Protein AF-A0A956RP44-F1 (afdb_monomer)

Solvent-accessible surface area (backbone atoms only — not comparable to full-atom values): 10214 Å² total; per-residue (Å²): 73,80,71,75,70,42,81,84,54,71,64,58,56,54,51,52,49,52,46,51,54,42,22,73,74,69,78,44,63,91,57,74,56,86,87,50,54,73,72,50,47,52,53,52,47,75,70,37,92,89,60,82,79,64,87,68,52,92,63,42,47,78,50,45,58,93,40,82,85,50,61,22,46,49,54,46,0,50,56,45,37,57,52,50,50,56,59,51,58,65,52,70,75,50,95,59,99,77,86,85,88,84,86,83,86,74,64,35,65,61,30,17,32,32,76,50,68,76,41,55,79,85,56,49,75,48,49,45,70,85,81,71,68,72,67,42,70,46,78,80,52,93,88,40,56,46,85,72,46,65,64,85,44,68,46,75,76,79,70,81,84,126

Structure (mmCIF, N/CA/C/O backbone):
data_AF-A0A956RP44-F1
#
_entry.id   AF-A0A956RP44-F1
#
loop_
_atom_site.group_PDB
_atom_site.id
_atom_site.type_symbol
_atom_site.label_atom_id
_atom_site.label_alt_id
_atom_site.label_comp_id
_atom_site.label_asym_id
_atom_site.label_entity_id
_atom_site.label_seq_id
_atom_site.pdbx_PDB_ins_code
_atom_site.Cartn_x
_atom_site.Cartn_y
_atom_site.Cartn_z
_atom_site.occupancy
_atom_site.B_iso_or_equiv
_atom_site.auth_seq_id
_atom_site.auth_comp_id
_atom_site.auth_asym_id
_atom_site.auth_atom_id
_atom_site.pdbx_PDB_model_num
ATOM 1 N N . GLU A 1 1 ? 17.339 -9.514 -15.792 1.00 50.12 1 GLU A N 1
ATOM 2 C CA . GLU A 1 1 ? 17.033 -10.596 -14.844 1.00 50.12 1 GLU A CA 1
ATOM 3 C C . GLU A 1 1 ? 15.986 -10.201 -13.812 1.00 50.12 1 GLU A C 1
ATOM 5 O O . GLU A 1 1 ? 14.858 -10.617 -14.004 1.00 50.12 1 GLU A O 1
ATOM 10 N N . GLN A 1 2 ? 16.245 -9.327 -12.831 1.00 58.19 2 GLN A N 1
ATOM 11 C CA . GLN A 1 2 ? 15.277 -9.083 -11.741 1.00 58.19 2 GLN A CA 1
ATOM 12 C C . GLN A 1 2 ? 13.879 -8.609 -12.184 1.00 58.19 2 GLN A C 1
ATOM 14 O O . GLN A 1 2 ? 12.880 -9.135 -11.712 1.00 58.19 2 GLN A O 1
ATOM 19 N N . VAL A 1 3 ? 13.787 -7.665 -13.126 1.00 53.75 3 VAL A N 1
ATOM 20 C CA . VAL A 1 3 ? 12.482 -7.188 -13.642 1.00 53.75 3 VAL A CA 1
ATOM 21 C C . VAL A 1 3 ? 11.836 -8.147 -14.631 1.00 53.75 3 VAL A C 1
ATOM 23 O O . VAL A 1 3 ? 10.621 -8.161 -14.781 1.00 53.75 3 VAL A O 1
ATOM 26 N N . ARG A 1 4 ? 12.645 -8.976 -15.290 1.00 57.38 4 ARG A N 1
ATOM 27 C CA . ARG A 1 4 ? 12.169 -9.996 -16.227 1.00 57.38 4 ARG A CA 1
ATOM 28 C C . ARG A 1 4 ? 11.817 -11.318 -15.535 1.00 57.38 4 ARG A C 1
ATOM 30 O O . ARG A 1 4 ? 11.274 -12.200 -16.181 1.00 57.38 4 ARG A O 1
ATOM 37 N N . GLY A 1 5 ? 12.106 -11.446 -14.237 1.00 59.31 5 GLY A N 1
ATOM 38 C CA . GLY A 1 5 ? 11.964 -12.697 -13.493 1.0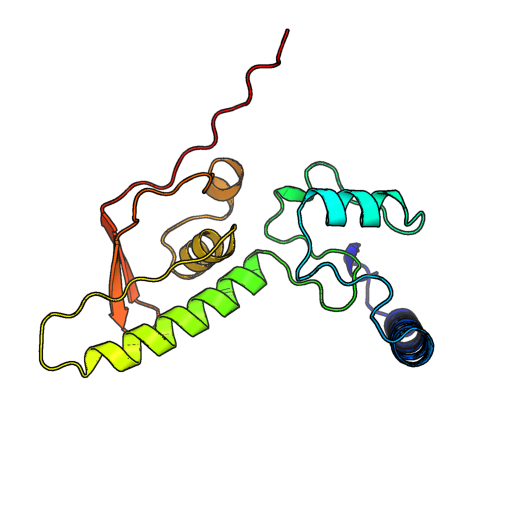0 59.31 5 GLY A CA 1
ATOM 39 C C . GLY A 1 5 ? 12.996 -13.766 -13.871 1.00 59.31 5 GLY A C 1
ATOM 40 O O . GLY A 1 5 ? 12.816 -14.925 -13.507 1.00 59.31 5 GLY A O 1
ATOM 41 N N . ASP A 1 6 ? 14.064 -13.404 -14.591 1.00 68.62 6 ASP A N 1
ATOM 42 C CA . ASP A 1 6 ? 15.132 -14.350 -14.933 1.00 68.62 6 ASP A CA 1
ATOM 43 C C . ASP A 1 6 ? 15.970 -14.684 -13.676 1.00 68.62 6 ASP A C 1
ATOM 45 O O . ASP A 1 6 ? 16.028 -13.862 -12.750 1.00 68.62 6 ASP A O 1
ATOM 49 N N . PRO A 1 7 ? 16.670 -15.837 -13.639 1.00 71.00 7 PRO A N 1
ATOM 50 C CA . PRO A 1 7 ? 17.577 -16.181 -12.546 1.00 71.00 7 PRO A CA 1
ATOM 51 C C . PRO A 1 7 ? 18.587 -15.063 -12.262 1.00 71.00 7 PRO A C 1
ATOM 53 O O . PRO A 1 7 ? 19.199 -14.521 -13.182 1.00 71.00 7 PRO A O 1
ATOM 5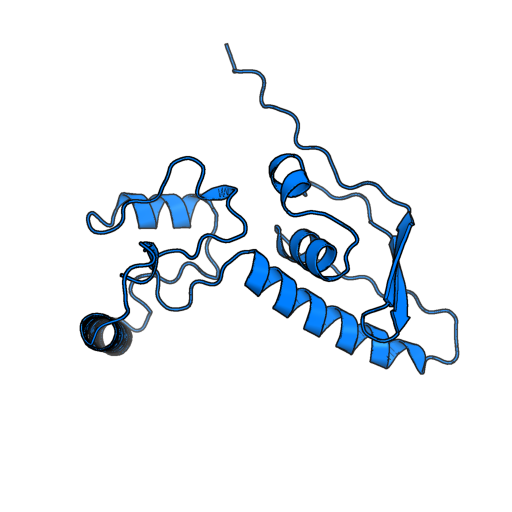6 N N . VAL A 1 8 ? 18.755 -14.723 -10.982 1.00 70.88 8 VAL A N 1
ATOM 57 C CA . VAL A 1 8 ? 19.698 -13.684 -10.544 1.00 70.88 8 VAL A CA 1
ATOM 58 C C . VAL A 1 8 ? 21.132 -14.158 -10.781 1.00 70.88 8 VAL A C 1
ATOM 60 O O . VAL A 1 8 ? 21.475 -15.299 -10.470 1.00 70.88 8 VAL A O 1
ATOM 63 N N . SER A 1 9 ? 21.969 -13.274 -11.313 1.00 77.94 9 SER A N 1
ATOM 64 C CA . SER A 1 9 ? 23.379 -13.504 -11.606 1.00 77.94 9 SER A CA 1
ATOM 65 C C . SER A 1 9 ? 24.264 -12.426 -10.972 1.00 77.94 9 SER A C 1
ATOM 67 O O . SER A 1 9 ? 23.788 -11.420 -10.441 1.00 77.94 9 SER A O 1
ATOM 69 N N . THR A 1 10 ? 25.582 -12.603 -11.080 1.00 77.19 10 THR A N 1
ATOM 70 C CA . THR A 1 10 ? 26.580 -11.618 -10.625 1.00 77.19 10 THR A CA 1
ATOM 71 C C . THR A 1 10 ? 26.477 -10.275 -11.359 1.00 77.19 10 THR A C 1
ATOM 73 O O . THR A 1 10 ? 27.012 -9.270 -10.890 1.00 77.19 10 THR A O 1
ATOM 76 N N . ALA A 1 11 ? 25.759 -10.210 -12.487 1.00 68.81 11 ALA A N 1
ATOM 77 C CA . ALA A 1 11 ? 25.486 -8.959 -13.185 1.00 68.81 11 ALA A CA 1
ATOM 78 C C . ALA A 1 11 ? 24.656 -7.983 -12.330 1.00 68.81 11 ALA A C 1
ATOM 80 O O . ALA A 1 11 ? 24.842 -6.769 -12.445 1.00 68.81 11 ALA A O 1
ATOM 81 N N . THR A 1 12 ? 23.791 -8.489 -11.440 1.00 64.25 12 THR A N 1
ATOM 82 C CA . THR A 1 12 ? 23.046 -7.660 -10.476 1.00 64.25 12 THR A CA 1
ATOM 83 C C . THR A 1 12 ? 23.981 -6.966 -9.478 1.00 64.25 12 THR A C 1
ATOM 85 O O . THR A 1 12 ? 23.785 -5.785 -9.170 1.00 64.25 12 THR A O 1
ATOM 88 N N . ASP A 1 13 ? 25.030 -7.650 -9.016 1.00 70.12 13 ASP A N 1
ATOM 89 C CA . ASP A 1 13 ? 26.005 -7.077 -8.082 1.00 70.12 13 ASP A CA 1
ATOM 90 C C . ASP A 1 13 ? 26.852 -5.994 -8.762 1.00 70.12 13 ASP A C 1
ATOM 92 O O . ASP A 1 13 ? 27.034 -4.904 -8.217 1.00 70.12 13 ASP A O 1
ATOM 96 N N . VAL A 1 14 ? 27.302 -6.248 -9.997 1.00 74.56 14 VAL A N 1
ATOM 97 C CA . VAL A 1 14 ? 28.051 -5.271 -10.810 1.00 74.56 14 VAL A CA 1
ATOM 98 C C . VAL A 1 14 ? 27.203 -4.031 -11.103 1.00 74.56 14 VAL A C 1
ATOM 100 O O . VAL A 1 14 ? 27.694 -2.905 -11.009 1.00 74.56 14 VAL A O 1
ATOM 103 N N . TYR A 1 15 ? 25.918 -4.217 -11.411 1.00 70.69 15 TYR A N 1
ATOM 104 C CA . TYR A 1 15 ? 24.980 -3.110 -11.589 1.00 70.69 15 TYR A CA 1
ATOM 105 C C . TYR A 1 15 ? 24.831 -2.283 -10.306 1.00 70.69 15 TYR A C 1
ATOM 107 O O . TYR A 1 15 ? 24.942 -1.057 -10.344 1.00 70.69 15 TYR A O 1
ATOM 115 N N . SER A 1 16 ? 24.644 -2.947 -9.163 1.00 67.75 16 SER A N 1
ATOM 116 C CA . SER A 1 16 ? 24.509 -2.283 -7.861 1.00 67.75 16 SER A CA 1
ATOM 117 C C . SER A 1 16 ? 25.773 -1.502 -7.484 1.00 67.75 16 SER A C 1
ATOM 119 O O . SER A 1 16 ? 25.677 -0.368 -7.013 1.00 67.75 16 SER A O 1
ATOM 121 N N . LEU A 1 17 ? 26.961 -2.046 -7.775 1.00 79.06 17 LEU A N 1
ATOM 122 C CA . LEU A 1 17 ? 28.238 -1.348 -7.604 1.00 79.06 17 LEU A CA 1
ATOM 123 C C . LEU A 1 17 ? 28.334 -0.094 -8.485 1.00 79.06 17 LEU A C 1
ATOM 125 O O . LEU A 1 17 ? 28.760 0.957 -8.010 1.00 79.06 17 LEU A O 1
ATOM 129 N N . GLY A 1 18 ? 27.899 -0.178 -9.744 1.00 78.12 18 GLY A N 1
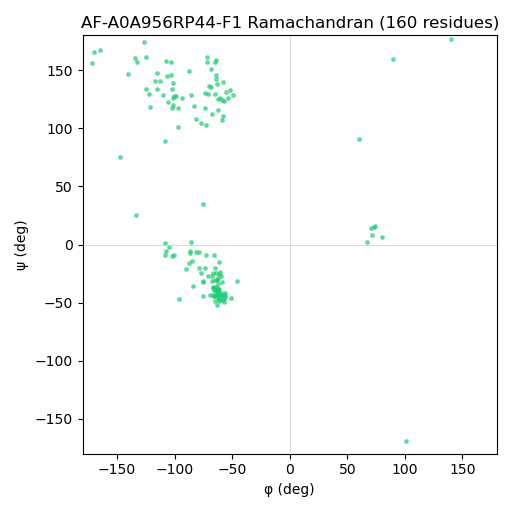ATOM 130 C CA . GLY A 1 18 ? 27.854 0.971 -10.651 1.00 78.12 18 GLY A CA 1
ATOM 131 C C . GLY A 1 18 ? 26.927 2.087 -10.157 1.00 78.12 18 GLY A C 1
ATOM 132 O O . GLY A 1 18 ? 27.273 3.264 -10.254 1.00 78.12 18 GLY A O 1
ATOM 133 N N . VAL A 1 19 ? 25.781 1.730 -9.569 1.00 70.06 19 VAL A N 1
ATOM 134 C CA . VAL A 1 19 ? 24.851 2.698 -8.966 1.00 70.06 19 VAL A CA 1
ATOM 135 C C . VAL A 1 19 ? 25.46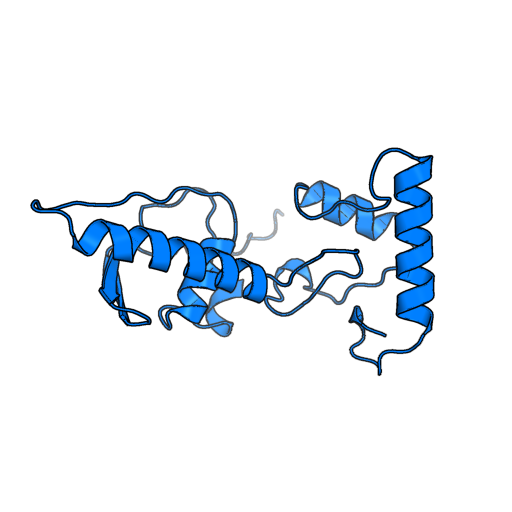3 3.375 -7.736 1.00 70.06 19 VAL A C 1
ATOM 137 O O . VAL A 1 19 ? 25.369 4.596 -7.622 1.00 70.06 19 VAL A O 1
ATOM 140 N N . MET A 1 20 ? 26.134 2.620 -6.859 1.00 73.44 20 MET A N 1
ATOM 141 C CA . MET A 1 20 ? 26.837 3.190 -5.700 1.00 73.44 20 MET A CA 1
ATOM 142 C C . MET A 1 20 ? 27.968 4.133 -6.125 1.00 73.44 20 MET A C 1
ATOM 144 O O . MET A 1 20 ? 28.107 5.219 -5.568 1.00 73.44 20 MET A O 1
ATOM 148 N N . LEU A 1 21 ? 28.754 3.753 -7.137 1.00 79.38 21 LEU A N 1
ATOM 149 C CA . LEU A 1 21 ? 29.818 4.605 -7.668 1.00 79.38 21 LEU A CA 1
ATOM 150 C C . LEU A 1 21 ? 29.256 5.909 -8.249 1.00 79.38 21 LEU A C 1
ATOM 152 O O . LEU A 1 21 ? 29.810 6.976 -7.997 1.00 79.38 21 LEU A O 1
ATOM 156 N N . TYR A 1 22 ? 28.142 5.843 -8.984 1.00 75.25 22 TYR A N 1
ATOM 157 C CA . TYR A 1 22 ? 27.456 7.039 -9.469 1.00 75.25 22 TYR A CA 1
ATOM 158 C C . TYR A 1 22 ? 27.008 7.935 -8.310 1.00 75.25 22 TYR A C 1
ATOM 160 O O . TYR A 1 22 ? 27.261 9.134 -8.347 1.00 75.25 22 TYR A O 1
ATOM 168 N N . GLU A 1 23 ? 26.365 7.373 -7.282 1.00 79.75 23 GLU A N 1
ATOM 169 C CA . GLU A 1 23 ? 25.859 8.137 -6.133 1.00 79.75 23 GLU A CA 1
ATOM 170 C C . GLU A 1 23 ? 26.982 8.880 -5.402 1.00 79.75 23 GLU A C 1
ATOM 172 O O . GLU A 1 23 ? 26.840 10.065 -5.097 1.00 79.75 23 GLU A O 1
ATOM 177 N N . LEU A 1 24 ? 28.130 8.224 -5.217 1.00 82.50 24 LEU A N 1
ATOM 178 C CA . LEU A 1 24 ? 29.324 8.831 -4.625 1.00 82.50 24 LEU A CA 1
ATOM 179 C C . LEU A 1 24 ? 29.894 9.977 -5.471 1.00 82.50 24 LEU A C 1
ATOM 181 O O . LEU A 1 24 ? 30.391 10.954 -4.916 1.00 82.50 24 LEU A O 1
ATOM 185 N N . LEU A 1 25 ? 29.839 9.863 -6.799 1.00 79.38 25 LEU A N 1
ATOM 186 C CA . LEU A 1 25 ? 30.397 10.861 -7.716 1.00 79.38 25 LEU A CA 1
ATOM 187 C C . LEU A 1 25 ? 29.445 12.035 -7.980 1.00 79.38 25 LEU A C 1
ATOM 189 O O . LEU A 1 25 ? 29.897 13.165 -8.145 1.00 79.38 25 LEU A O 1
ATOM 193 N N . ALA A 1 26 ? 28.141 11.774 -8.044 1.00 77.94 26 ALA A N 1
ATOM 194 C CA . ALA A 1 26 ? 27.119 12.744 -8.432 1.00 77.94 26 ALA A CA 1
ATOM 195 C C . ALA A 1 26 ? 26.369 13.361 -7.238 1.00 77.94 26 ALA A C 1
ATOM 197 O O . ALA A 1 26 ? 25.599 14.300 -7.429 1.00 77.94 26 ALA A O 1
ATOM 198 N N . GLY A 1 27 ? 26.564 12.842 -6.020 1.00 75.06 27 GLY A N 1
ATOM 199 C CA . GLY A 1 27 ? 25.874 13.309 -4.811 1.00 75.06 27 GLY A CA 1
ATOM 200 C C . GLY A 1 27 ? 24.398 12.901 -4.734 1.00 75.06 27 GLY A C 1
ATOM 201 O O . GLY A 1 27 ? 23.645 13.463 -3.942 1.00 75.06 27 GLY A O 1
ATOM 202 N N . GLY A 1 28 ? 23.969 11.945 -5.558 1.00 64.31 28 GLY A N 1
ATOM 203 C CA . GLY A 1 28 ? 22.598 11.447 -5.599 1.00 64.31 28 GLY A CA 1
ATOM 204 C C . GLY A 1 28 ? 22.465 10.221 -6.496 1.00 64.31 28 GLY A C 1
ATOM 205 O O . GLY A 1 28 ? 23.281 9.995 -7.391 1.00 64.31 28 GLY A O 1
ATOM 206 N N . ARG A 1 29 ? 21.436 9.403 -6.256 1.00 67.81 29 ARG A N 1
ATOM 207 C CA . ARG A 1 29 ? 21.210 8.180 -7.036 1.00 67.81 29 ARG A CA 1
ATOM 208 C C . ARG A 1 29 ? 20.910 8.516 -8.499 1.00 67.81 29 ARG A C 1
ATOM 210 O O . ARG A 1 29 ? 20.176 9.466 -8.761 1.00 67.81 29 ARG A O 1
ATOM 217 N N . PRO A 1 30 ? 21.396 7.706 -9.456 1.00 59.06 30 PRO A N 1
ATOM 218 C CA . PRO A 1 30 ? 21.159 7.942 -10.879 1.00 59.06 30 PRO A CA 1
ATOM 219 C C . PRO A 1 30 ? 19.668 7.937 -11.240 1.00 59.06 30 PRO A C 1
ATOM 221 O O . PRO A 1 30 ? 19.280 8.567 -12.219 1.00 59.06 30 PRO A O 1
ATOM 224 N N . LEU A 1 31 ? 18.839 7.224 -10.465 1.00 62.62 31 LEU A N 1
ATOM 225 C CA . LEU A 1 31 ? 17.406 7.031 -10.695 1.00 62.62 31 LEU A CA 1
ATOM 226 C C . LEU A 1 31 ? 16.684 6.908 -9.335 1.00 62.62 31 LEU A C 1
ATOM 228 O O . LEU A 1 31 ? 16.354 5.803 -8.909 1.00 62.62 31 LEU A O 1
ATOM 232 N N . ASP A 1 32 ? 16.482 8.014 -8.610 1.00 63.06 32 ASP A N 1
ATOM 233 C CA . ASP A 1 32 ? 15.588 8.013 -7.439 1.00 63.06 32 ASP A CA 1
ATOM 234 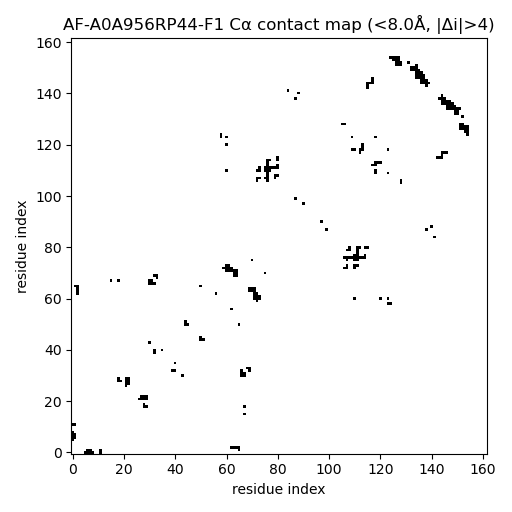C C . ASP A 1 32 ? 14.141 8.152 -7.915 1.00 63.06 32 ASP A C 1
ATOM 236 O O . ASP A 1 32 ? 13.749 9.216 -8.382 1.00 63.06 32 ASP A O 1
ATOM 240 N N . VAL A 1 33 ? 13.365 7.070 -7.830 1.00 62.81 33 VAL A N 1
ATOM 241 C CA . VAL A 1 33 ? 11.940 7.027 -8.208 1.00 62.81 33 VAL A CA 1
ATOM 242 C C . VAL A 1 33 ? 11.001 6.922 -7.007 1.00 62.81 33 VAL A C 1
ATOM 244 O O . VAL A 1 33 ? 9.790 7.045 -7.174 1.00 62.81 33 VAL A O 1
ATOM 247 N N . ALA A 1 34 ? 11.528 6.694 -5.800 1.00 58.03 34 ALA A N 1
ATOM 248 C CA . ALA A 1 34 ? 10.719 6.358 -4.626 1.00 58.03 34 ALA A CA 1
ATOM 249 C C . ALA A 1 34 ? 9.898 7.555 -4.116 1.00 58.03 34 ALA A C 1
ATOM 251 O O . ALA A 1 34 ? 8.830 7.384 -3.531 1.00 58.03 34 ALA A O 1
ATOM 252 N N . THR A 1 35 ? 10.384 8.770 -4.370 1.00 58.19 35 THR A N 1
ATOM 253 C CA . THR A 1 35 ? 9.762 10.038 -3.953 1.00 58.19 35 THR A CA 1
ATOM 254 C C . THR A 1 35 ? 9.149 10.818 -5.117 1.00 58.19 35 THR A C 1
ATOM 256 O O . THR A 1 35 ? 8.605 11.907 -4.930 1.00 58.19 35 THR A O 1
ATOM 259 N N . GLN A 1 36 ? 9.221 10.271 -6.331 1.00 66.50 36 GLN A N 1
ATOM 260 C CA . GLN A 1 36 ? 8.935 11.012 -7.548 1.00 66.50 36 GLN A CA 1
ATOM 261 C C . GLN A 1 36 ? 7.457 11.006 -7.930 1.00 66.50 36 GLN A C 1
ATOM 263 O O . GLN A 1 36 ? 6.712 10.050 -7.705 1.00 66.50 36 GLN A O 1
ATOM 268 N N . SER A 1 37 ? 7.028 12.092 -8.576 1.00 69.38 37 SER A N 1
ATOM 269 C CA . SER A 1 37 ? 5.689 12.158 -9.161 1.00 69.38 37 SER A CA 1
ATOM 270 C C . SER A 1 37 ? 5.534 11.142 -10.297 1.00 69.38 37 SER A C 1
ATOM 272 O O . SER A 1 37 ? 6.498 10.767 -10.964 1.00 69.38 37 SER A O 1
ATOM 274 N N . ARG A 1 38 ? 4.288 10.756 -10.594 1.00 72.12 38 ARG A N 1
ATOM 275 C CA . ARG A 1 38 ? 3.972 9.837 -11.701 1.00 72.12 38 ARG A CA 1
ATOM 276 C C . ARG A 1 38 ? 4.607 10.260 -13.030 1.00 72.12 38 ARG A C 1
ATOM 278 O O . ARG A 1 38 ? 5.197 9.436 -13.716 1.00 72.12 38 ARG A O 1
ATOM 285 N N . ALA A 1 39 ? 4.491 11.543 -13.368 1.00 75.00 39 ALA A N 1
ATOM 286 C CA . ALA A 1 39 ? 5.024 12.089 -14.613 1.00 75.00 39 ALA A CA 1
ATOM 287 C C . ALA A 1 39 ? 6.560 12.075 -14.651 1.00 75.00 39 ALA A C 1
ATOM 289 O O . ALA A 1 39 ? 7.153 12.036 -15.725 1.00 75.00 39 ALA A O 1
ATOM 290 N N . GLU A 1 40 ? 7.209 12.133 -13.489 1.00 77.75 40 GLU A N 1
ATOM 291 C CA . GLU A 1 40 ? 8.662 12.052 -13.396 1.00 77.75 40 GLU A CA 1
ATOM 292 C C . GLU A 1 40 ? 9.145 10.615 -13.600 1.00 77.75 40 GLU A C 1
ATOM 294 O O . GLU A 1 40 ? 10.052 10.398 -14.393 1.00 77.75 40 GLU A O 1
ATOM 299 N N . ILE A 1 41 ? 8.485 9.625 -12.983 1.00 79.06 41 ILE A N 1
ATOM 300 C CA . ILE A 1 41 ? 8.798 8.202 -13.204 1.00 79.06 41 ILE A CA 1
ATOM 301 C C . ILE A 1 41 ? 8.647 7.852 -14.691 1.00 79.06 41 ILE A C 1
ATOM 303 O O . ILE A 1 41 ? 9.525 7.212 -15.261 1.00 79.06 41 ILE A O 1
ATOM 307 N N . GLU A 1 42 ? 7.580 8.318 -15.347 1.00 80.81 42 GLU A N 1
ATOM 308 C CA . GLU A 1 42 ? 7.385 8.129 -16.792 1.00 80.81 42 GLU A CA 1
ATOM 309 C C . GLU A 1 42 ? 8.503 8.777 -17.617 1.00 80.81 42 GLU A C 1
ATOM 311 O O . GLU A 1 42 ? 9.019 8.154 -18.544 1.00 80.81 42 GLU A O 1
ATOM 316 N N . ARG A 1 43 ? 8.924 9.998 -17.265 1.00 81.75 43 ARG A N 1
ATOM 317 C CA . ARG A 1 43 ? 10.046 10.672 -17.936 1.00 81.75 43 ARG A CA 1
ATOM 318 C C . ARG A 1 43 ? 11.369 9.942 -17.731 1.00 81.75 43 ARG A C 1
ATOM 320 O O . ARG A 1 43 ? 12.151 9.859 -18.674 1.00 81.75 43 ARG A O 1
ATOM 327 N N . ILE A 1 44 ? 11.613 9.416 -16.536 1.00 81.81 44 ILE A N 1
ATOM 328 C CA . ILE A 1 44 ? 12.805 8.632 -16.211 1.00 81.81 44 ILE A CA 1
ATOM 329 C C . ILE A 1 44 ? 12.833 7.345 -17.041 1.00 81.81 44 ILE A C 1
ATOM 331 O O . ILE A 1 44 ? 13.811 7.093 -17.740 1.00 81.81 44 ILE A O 1
ATOM 335 N N . VAL A 1 45 ? 11.739 6.577 -17.025 1.00 82.50 45 VAL A N 1
ATOM 336 C CA . VAL A 1 45 ? 11.591 5.344 -17.814 1.00 82.50 45 VAL A CA 1
ATOM 337 C C . VAL A 1 45 ? 11.783 5.625 -19.305 1.00 82.50 45 VAL A C 1
ATOM 339 O O . VAL A 1 45 ? 12.536 4.917 -19.962 1.00 82.50 45 VAL A O 1
ATOM 342 N N . ALA A 1 46 ? 11.153 6.673 -19.841 1.00 82.50 46 ALA A N 1
ATOM 343 C CA . ALA A 1 46 ? 11.226 7.005 -21.265 1.00 82.50 46 ALA A CA 1
ATOM 344 C C . ALA A 1 46 ? 12.627 7.442 -21.729 1.00 82.50 46 ALA A C 1
ATOM 346 O O . ALA A 1 46 ? 12.942 7.335 -22.912 1.00 82.50 46 ALA A O 1
ATOM 347 N N . ARG A 1 47 ? 13.459 7.962 -20.820 1.00 82.75 47 ARG A N 1
ATOM 348 C CA . ARG A 1 47 ? 14.831 8.399 -21.122 1.00 82.75 47 ARG A CA 1
ATOM 349 C C . ARG A 1 47 ? 15.862 7.284 -21.001 1.00 82.75 47 ARG A C 1
ATOM 351 O O . ARG A 1 47 ? 16.971 7.467 -21.496 1.00 82.75 47 ARG A O 1
ATOM 358 N N . ASP A 1 48 ? 15.533 6.168 -20.352 1.00 79.62 48 ASP A N 1
ATOM 359 C CA . ASP A 1 48 ? 16.457 5.050 -20.185 1.00 79.62 48 ASP A CA 1
ATOM 360 C C . ASP A 1 48 ? 16.207 3.971 -21.256 1.00 79.62 48 ASP A C 1
ATOM 362 O O . ASP A 1 48 ? 15.298 3.153 -21.105 1.00 79.62 48 ASP A O 1
ATOM 366 N N . PRO A 1 49 ? 17.026 3.900 -22.326 1.00 76.88 49 PRO A N 1
ATOM 367 C CA . PRO A 1 49 ? 16.837 2.925 -23.403 1.00 76.88 49 PRO A CA 1
ATOM 368 C C . PRO A 1 49 ? 17.043 1.470 -22.953 1.00 76.88 49 PRO A C 1
ATOM 370 O O . PRO A 1 49 ? 16.768 0.546 -23.717 1.00 76.88 49 PRO A O 1
ATOM 373 N N . ARG A 1 50 ? 17.545 1.237 -21.733 1.00 76.69 50 ARG A N 1
ATOM 374 C CA . ARG A 1 50 ? 17.736 -0.105 -21.159 1.00 76.69 50 ARG A CA 1
ATOM 375 C C . ARG A 1 50 ? 16.463 -0.632 -20.497 1.00 76.69 50 ARG A C 1
ATOM 377 O O . ARG A 1 50 ? 16.393 -1.821 -20.181 1.00 76.69 50 ARG A O 1
ATOM 384 N N . VAL A 1 51 ? 15.478 0.234 -20.259 1.00 80.00 51 VAL A N 1
ATOM 385 C CA . VAL A 1 51 ? 14.236 -0.102 -19.567 1.00 80.00 51 VAL A CA 1
ATOM 386 C C . VAL A 1 51 ? 13.115 -0.297 -20.583 1.00 80.00 51 VAL A C 1
ATOM 388 O O . VAL A 1 51 ? 12.734 0.614 -21.307 1.00 80.00 51 VAL A O 1
ATOM 391 N N . SER A 1 52 ? 12.538 -1.497 -20.590 1.00 82.19 52 SER A N 1
ATOM 392 C CA . SER A 1 52 ? 11.288 -1.796 -21.285 1.00 82.19 52 SER A CA 1
ATOM 393 C C . SER A 1 52 ? 10.293 -2.309 -20.251 1.00 82.19 52 SER A C 1
ATOM 395 O O . SER A 1 52 ? 10.564 -3.301 -19.572 1.00 82.19 52 SER A O 1
ATOM 397 N N . LEU A 1 53 ? 9.185 -1.587 -20.075 1.00 84.38 53 LEU A N 1
ATOM 398 C CA . LEU A 1 53 ? 8.120 -1.956 -19.144 1.00 84.38 53 LEU A CA 1
ATOM 399 C C . LEU A 1 53 ? 6.931 -2.544 -19.912 1.00 84.38 53 LEU A C 1
ATOM 401 O O . LEU A 1 53 ? 6.647 -2.084 -21.020 1.00 84.38 53 LEU A O 1
ATOM 405 N N . PRO A 1 54 ? 6.220 -3.527 -19.333 1.00 86.19 54 PRO A N 1
ATOM 406 C CA . PRO A 1 54 ? 5.033 -4.093 -19.956 1.00 86.19 54 PRO A CA 1
ATOM 407 C C . PRO A 1 54 ? 3.911 -3.055 -20.083 1.00 86.19 54 PRO A C 1
ATOM 409 O O . PRO A 1 54 ? 3.855 -2.058 -19.355 1.00 86.19 54 PRO A O 1
ATOM 412 N N . GLU A 1 55 ? 2.972 -3.305 -20.991 1.00 84.69 55 GLU A N 1
ATOM 413 C CA . GLU A 1 55 ? 1.742 -2.521 -21.048 1.00 84.69 55 GLU A CA 1
ATOM 414 C C . GLU A 1 55 ? 0.994 -2.611 -19.709 1.00 84.69 55 GLU A C 1
ATOM 416 O O . GLU A 1 55 ? 0.964 -3.653 -19.056 1.00 84.69 55 GLU A O 1
ATOM 421 N N . GLY A 1 56 ? 0.419 -1.495 -19.257 1.00 83.19 56 GLY A N 1
ATOM 422 C CA . GLY A 1 56 ? -0.319 -1.466 -17.995 1.00 83.19 56 GLY A CA 1
ATOM 423 C C . GLY A 1 56 ? 0.545 -1.563 -16.732 1.00 83.19 56 GLY A C 1
ATOM 424 O O . GLY A 1 56 ? -0.027 -1.616 -15.644 1.00 83.19 56 GLY A O 1
ATOM 425 N N . TRP A 1 57 ? 1.882 -1.490 -16.838 1.00 85.38 57 TRP A N 1
ATOM 426 C CA . TRP A 1 57 ? 2.830 -1.564 -15.710 1.00 85.38 57 TRP A CA 1
ATOM 427 C C . TRP A 1 57 ? 2.442 -0.706 -14.495 1.00 85.38 57 TRP A C 1
ATOM 429 O O . TRP A 1 57 ? 2.702 -1.061 -13.351 1.00 85.38 57 TRP A O 1
ATOM 439 N N . ARG A 1 58 ? 1.772 0.424 -14.739 1.00 79.31 58 ARG A N 1
ATOM 440 C CA . ARG A 1 58 ? 1.304 1.380 -13.723 1.00 79.31 58 ARG A CA 1
ATOM 441 C C . ARG A 1 58 ? 0.253 0.821 -12.764 1.00 79.31 58 ARG A C 1
ATOM 443 O O . ARG A 1 58 ? 0.039 1.402 -11.701 1.00 79.31 58 ARG A O 1
ATOM 450 N N . LEU A 1 59 ? -0.490 -0.195 -13.191 1.00 80.38 59 LEU A N 1
ATOM 451 C CA . LEU A 1 59 ? -1.586 -0.802 -12.433 1.00 80.38 59 LEU A CA 1
ATOM 452 C C . LEU A 1 59 ? -1.220 -2.177 -11.891 1.00 80.38 59 LEU A C 1
ATOM 454 O O . LEU A 1 59 ? -2.008 -2.751 -11.143 1.00 80.38 59 LEU A O 1
ATOM 458 N N . ASP A 1 60 ? -0.047 -2.686 -12.252 1.00 87.62 60 ASP A N 1
ATOM 459 C CA . ASP A 1 60 ? 0.427 -3.959 -11.754 1.00 87.62 60 ASP A CA 1
ATOM 460 C C . ASP A 1 60 ? 0.950 -3.788 -10.324 1.00 87.62 60 ASP A C 1
ATOM 462 O O . ASP A 1 60 ? 2.035 -3.259 -10.078 1.00 87.62 60 ASP A O 1
ATOM 466 N N . SER A 1 61 ? 0.152 -4.252 -9.363 1.00 89.31 61 SER A N 1
ATOM 467 C CA . SER A 1 61 ? 0.489 -4.217 -7.940 1.00 89.31 61 SER A CA 1
ATOM 468 C C . SER A 1 61 ? 1.761 -4.995 -7.592 1.00 89.31 61 SER A C 1
ATOM 470 O O . SER A 1 61 ? 2.373 -4.729 -6.554 1.00 89.31 61 SER A O 1
ATOM 472 N N . ARG A 1 62 ? 2.145 -5.966 -8.427 1.00 91.06 62 ARG A N 1
ATOM 473 C CA . ARG A 1 62 ? 3.262 -6.892 -8.203 1.00 91.06 62 ARG A CA 1
ATOM 474 C C . ARG A 1 62 ? 4.502 -6.523 -9.008 1.00 91.06 62 ARG A C 1
ATOM 476 O O . ARG A 1 62 ? 5.561 -7.096 -8.764 1.00 91.06 62 ARG A O 1
ATOM 483 N N . LEU A 1 63 ? 4.399 -5.579 -9.938 1.00 89.56 63 LEU A N 1
ATOM 484 C CA . LEU A 1 63 ? 5.546 -5.155 -10.719 1.00 89.56 63 LEU A CA 1
ATOM 485 C C . LEU A 1 63 ? 6.518 -4.349 -9.856 1.00 89.56 63 LEU A C 1
ATOM 487 O O . LEU A 1 63 ? 6.148 -3.367 -9.210 1.00 89.56 63 LEU A O 1
ATOM 491 N N . ARG A 1 64 ? 7.792 -4.744 -9.903 1.00 89.50 64 ARG A N 1
ATOM 492 C CA . ARG A 1 64 ? 8.907 -3.955 -9.384 1.00 89.50 64 ARG A CA 1
ATOM 493 C C . ARG A 1 64 ? 9.596 -3.251 -10.543 1.00 89.50 64 ARG A C 1
ATOM 495 O O . ARG A 1 64 ? 9.984 -3.889 -11.520 1.00 89.50 64 ARG A O 1
ATOM 502 N N . LEU A 1 65 ? 9.764 -1.938 -10.427 1.00 85.31 65 LEU A N 1
ATOM 503 C CA . LEU A 1 65 ? 10.500 -1.178 -11.431 1.00 85.31 65 LEU A CA 1
ATOM 504 C C . LEU A 1 65 ? 12.001 -1.537 -11.408 1.00 85.31 65 LEU A C 1
ATOM 506 O O . LEU A 1 65 ? 12.529 -1.854 -10.343 1.00 85.31 65 LEU A O 1
ATOM 510 N N . PRO A 1 66 ? 12.720 -1.445 -12.545 1.00 80.94 66 PRO A N 1
ATOM 511 C CA . PRO A 1 66 ? 14.150 -1.778 -12.662 1.00 80.94 66 PRO A CA 1
ATOM 512 C C . PRO A 1 66 ? 15.077 -0.720 -12.050 1.00 80.94 66 PRO A C 1
ATOM 514 O O . PRO A 1 66 ? 16.170 -0.464 -12.553 1.00 80.94 66 PRO A O 1
ATOM 517 N N . PHE A 1 67 ? 14.646 -0.085 -10.966 1.00 78.94 67 PHE A N 1
ATOM 518 C CA . PHE A 1 67 ? 15.382 0.975 -10.297 1.00 78.94 67 PHE A CA 1
ATOM 519 C C . PHE A 1 67 ? 15.831 0.493 -8.923 1.00 78.94 67 PHE A C 1
ATOM 521 O O . PHE A 1 67 ? 15.102 -0.216 -8.227 1.00 78.94 67 PHE A O 1
ATOM 528 N N . LEU A 1 68 ? 17.052 0.858 -8.532 1.00 72.81 68 LEU A N 1
ATOM 529 C CA . LEU A 1 68 ? 17.590 0.451 -7.240 1.00 72.81 68 LEU A CA 1
ATOM 530 C C . LEU A 1 68 ? 16.724 1.027 -6.113 1.00 72.81 68 LEU A C 1
ATOM 532 O O . LEU A 1 68 ? 16.518 2.236 -6.033 1.00 72.81 68 LEU A O 1
ATOM 536 N N . GLY A 1 69 ? 16.247 0.153 -5.227 1.00 75.06 69 GLY A N 1
ATOM 537 C CA . GLY A 1 69 ? 15.354 0.536 -4.134 1.00 75.06 69 GLY A CA 1
ATOM 538 C C . GLY A 1 69 ? 13.891 0.711 -4.544 1.00 75.06 69 GLY A C 1
ATOM 539 O O . GLY A 1 69 ? 13.091 1.122 -3.708 1.00 75.06 69 GLY A O 1
ATOM 540 N N . ALA A 1 70 ? 13.519 0.393 -5.789 1.00 81.50 70 ALA A N 1
ATOM 541 C CA . ALA A 1 70 ? 12.115 0.286 -6.151 1.00 81.50 70 ALA A CA 1
ATOM 542 C C . ALA A 1 70 ? 11.466 -0.882 -5.399 1.00 81.50 70 ALA A C 1
ATOM 544 O O . ALA A 1 70 ? 11.953 -2.013 -5.428 1.00 81.50 70 ALA A O 1
ATOM 545 N N . GLU A 1 71 ? 10.335 -0.603 -4.765 1.00 86.25 71 GLU A N 1
ATOM 546 C CA . GLU A 1 71 ? 9.447 -1.605 -4.184 1.00 86.25 71 GLU A CA 1
ATOM 547 C C . GLU A 1 71 ? 8.221 -1.803 -5.085 1.00 86.25 71 GLU A C 1
ATOM 549 O O . GLU A 1 71 ? 7.860 -0.935 -5.887 1.00 86.25 71 GLU A O 1
ATOM 554 N N . THR A 1 72 ? 7.578 -2.960 -4.970 1.00 90.50 72 THR A N 1
ATOM 555 C CA . THR A 1 72 ? 6.247 -3.182 -5.549 1.00 90.50 72 THR A CA 1
ATOM 556 C C . THR A 1 72 ? 5.190 -2.411 -4.755 1.00 90.50 72 THR A C 1
ATOM 558 O O . THR A 1 72 ? 5.386 -2.065 -3.586 1.00 90.50 72 THR A O 1
ATOM 561 N N . LEU A 1 73 ? 4.010 -2.195 -5.340 1.00 88.62 73 LEU A N 1
ATOM 562 C CA . LEU A 1 73 ? 2.898 -1.603 -4.589 1.00 88.62 73 LEU A CA 1
ATOM 563 C C . LEU A 1 73 ? 2.426 -2.520 -3.446 1.00 88.62 73 LEU A C 1
ATOM 565 O O . LEU A 1 73 ? 1.979 -2.023 -2.411 1.00 88.62 73 LEU A O 1
ATOM 569 N N . MET A 1 74 ? 2.554 -3.843 -3.603 1.00 92.88 74 MET A N 1
ATOM 570 C CA . MET A 1 74 ? 2.293 -4.807 -2.529 1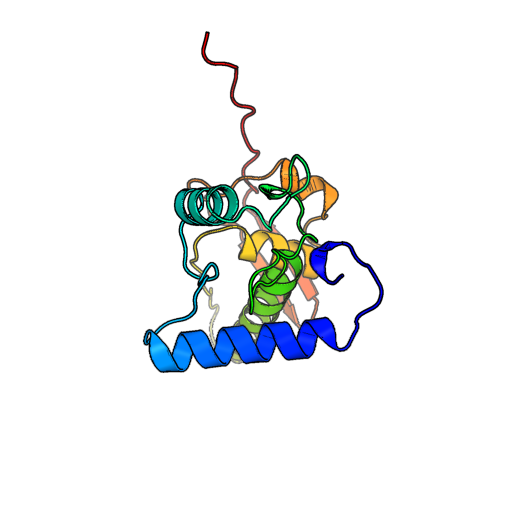.00 92.88 74 MET A CA 1
ATOM 571 C C . MET A 1 74 ? 3.266 -4.646 -1.356 1.00 92.88 74 MET A C 1
ATOM 573 O O . MET A 1 74 ? 2.828 -4.667 -0.208 1.00 92.88 74 MET A O 1
ATOM 577 N N . GLU A 1 75 ? 4.557 -4.451 -1.615 1.00 92.94 75 GLU A N 1
ATOM 578 C CA . GLU A 1 75 ? 5.562 -4.207 -0.569 1.00 92.94 75 GLU A CA 1
ATOM 579 C C . GLU A 1 75 ? 5.317 -2.879 0.148 1.00 92.94 75 GLU A C 1
ATOM 581 O O . GLU A 1 75 ? 5.273 -2.845 1.380 1.00 92.94 75 GLU A O 1
ATOM 586 N N . ALA A 1 76 ? 5.017 -1.820 -0.610 1.00 89.94 76 ALA A N 1
ATOM 587 C CA . ALA A 1 76 ? 4.603 -0.543 -0.038 1.00 89.94 76 ALA A CA 1
ATOM 588 C C . ALA A 1 76 ? 3.369 -0.710 0.869 1.00 89.94 76 ALA A C 1
ATOM 590 O O . ALA A 1 76 ? 3.305 -0.140 1.959 1.00 89.94 76 ALA A O 1
ATOM 591 N N . GLY A 1 77 ? 2.398 -1.526 0.447 1.00 92.81 77 GLY A N 1
ATOM 592 C CA . GLY A 1 77 ? 1.222 -1.880 1.241 1.00 92.81 77 GLY A CA 1
ATOM 593 C C . GLY A 1 77 ? 1.556 -2.614 2.539 1.00 92.81 77 GLY A C 1
ATOM 594 O O . GLY A 1 77 ? 0.990 -2.281 3.578 1.00 92.81 77 GLY A O 1
ATOM 595 N N . ALA A 1 78 ? 2.488 -3.570 2.505 1.00 95.06 78 ALA A N 1
ATOM 596 C CA . ALA A 1 78 ? 2.922 -4.309 3.694 1.00 95.06 78 ALA A CA 1
ATOM 597 C C . ALA A 1 78 ? 3.588 -3.375 4.714 1.00 95.06 78 ALA A C 1
ATOM 599 O O . ALA A 1 78 ? 3.256 -3.402 5.897 1.00 95.06 78 ALA A O 1
ATOM 600 N N . ARG A 1 79 ? 4.458 -2.476 4.243 1.00 93.62 79 ARG A N 1
ATOM 601 C CA . ARG A 1 79 ? 5.116 -1.462 5.078 1.00 93.62 79 ARG A CA 1
ATOM 602 C C . ARG A 1 79 ? 4.117 -0.487 5.706 1.00 93.62 79 ARG A C 1
ATOM 604 O O . ARG A 1 79 ? 4.269 -0.089 6.861 1.00 93.62 79 ARG A O 1
ATOM 611 N N . VAL A 1 80 ? 3.078 -0.101 4.961 1.00 93.00 80 VAL A N 1
ATOM 612 C CA . VAL A 1 80 ? 1.977 0.709 5.504 1.00 93.00 80 VAL A CA 1
ATOM 613 C C . VAL A 1 80 ? 1.195 -0.081 6.553 1.00 93.00 80 VAL A C 1
ATOM 615 O O . VAL A 1 80 ? 0.922 0.470 7.615 1.00 93.00 80 VAL A O 1
ATOM 618 N N . LEU A 1 81 ? 0.874 -1.356 6.310 1.00 95.00 81 LEU A N 1
ATOM 619 C CA . LEU A 1 81 ? 0.192 -2.208 7.289 1.00 95.00 81 LEU A CA 1
ATOM 620 C C . LEU A 1 81 ? 0.987 -2.320 8.595 1.00 95.00 81 LEU A C 1
ATOM 622 O O . LEU A 1 81 ? 0.419 -2.090 9.657 1.00 95.00 81 LEU A O 1
ATOM 626 N N . GLU A 1 82 ? 2.289 -2.594 8.525 1.00 95.19 82 GLU A N 1
ATOM 627 C CA . GLU A 1 82 ? 3.152 -2.677 9.709 1.00 95.19 82 GLU A CA 1
ATOM 628 C C . GLU A 1 82 ? 3.092 -1.382 10.535 1.00 95.19 82 GLU A C 1
ATOM 630 O O . GLU A 1 82 ? 2.949 -1.402 11.761 1.00 95.19 82 GLU A O 1
ATOM 635 N N . HIS A 1 83 ? 3.135 -0.228 9.859 1.00 93.88 83 HIS A N 1
ATOM 636 C CA . HIS A 1 83 ? 2.972 1.061 10.520 1.00 93.88 83 HIS A CA 1
ATOM 637 C C . HIS A 1 83 ? 1.594 1.198 11.183 1.00 93.88 83 HIS A C 1
ATOM 639 O O . HIS A 1 83 ? 1.513 1.632 12.334 1.00 93.88 83 HIS A O 1
ATOM 645 N N . LEU A 1 84 ? 0.520 0.830 10.480 1.00 93.19 84 LEU A N 1
ATOM 646 C CA . LEU A 1 84 ? -0.849 0.902 10.989 1.00 93.19 84 LEU A CA 1
ATOM 647 C C . LEU A 1 84 ? -1.048 0.010 12.215 1.00 93.19 84 LEU A C 1
ATOM 649 O O . LEU A 1 84 ? -1.550 0.491 13.229 1.00 93.19 84 LEU A O 1
ATOM 653 N N . GLU A 1 85 ? -0.613 -1.247 12.160 1.00 94.19 85 GLU A N 1
ATOM 654 C CA . GLU A 1 85 ? -0.729 -2.184 13.280 1.00 94.19 85 GLU A CA 1
ATOM 655 C C . GLU A 1 85 ? 0.042 -1.700 14.498 1.00 94.19 85 GLU A C 1
ATOM 657 O O . GLU A 1 85 ? -0.515 -1.681 15.596 1.00 94.19 85 GLU A O 1
ATOM 662 N N . ARG A 1 86 ? 1.279 -1.225 14.313 1.00 93.75 86 ARG A N 1
ATOM 663 C CA . ARG A 1 86 ? 2.070 -0.654 15.408 1.00 93.75 86 ARG A CA 1
ATOM 664 C C . ARG A 1 86 ? 1.337 0.510 16.071 1.00 93.75 86 ARG A C 1
ATOM 666 O O . ARG A 1 86 ? 1.184 0.530 17.288 1.00 93.75 86 ARG A O 1
ATOM 673 N N . ARG A 1 87 ? 0.836 1.464 15.277 1.00 92.88 87 ARG A N 1
ATOM 674 C CA . ARG A 1 87 ? 0.134 2.644 15.806 1.00 92.88 87 ARG A CA 1
ATOM 675 C C . ARG A 1 87 ? -1.189 2.292 16.479 1.00 92.88 87 ARG A C 1
ATOM 677 O O . ARG A 1 87 ? -1.517 2.920 17.479 1.00 92.88 87 ARG A O 1
ATOM 684 N N . MET A 1 88 ? -1.936 1.328 15.947 1.00 92.94 88 MET A N 1
ATOM 685 C CA . MET A 1 88 ? -3.208 0.892 16.527 1.00 92.94 88 MET A CA 1
ATOM 686 C C . MET A 1 88 ? -3.021 0.025 17.773 1.00 92.94 88 MET A C 1
ATOM 688 O O . MET A 1 88 ? -3.830 0.115 18.690 1.00 92.94 88 MET A O 1
ATOM 692 N N . ALA A 1 89 ? -1.950 -0.766 17.855 1.00 90.50 89 ALA A N 1
ATOM 693 C CA . ALA A 1 89 ? -1.600 -1.502 19.066 1.00 90.50 89 ALA A CA 1
ATOM 694 C C . ALA A 1 89 ? -1.315 -0.553 20.239 1.00 90.50 89 ALA A C 1
ATOM 696 O O . ALA A 1 89 ? -1.854 -0.768 21.319 1.00 90.50 89 ALA A O 1
ATOM 697 N N . GLU A 1 90 ? -0.564 0.531 20.010 1.00 89.19 90 GLU A N 1
ATOM 698 C CA . GLU A 1 90 ? -0.319 1.571 21.024 1.00 89.19 90 GLU A CA 1
ATOM 699 C C . GLU A 1 90 ? -1.619 2.221 21.540 1.00 89.19 90 GLU A C 1
ATOM 701 O O . GLU A 1 90 ? -1.697 2.618 22.697 1.00 89.19 90 GLU A O 1
ATOM 706 N N . LEU A 1 91 ? -2.647 2.331 20.692 1.00 88.12 91 LEU A N 1
ATOM 707 C CA . LEU A 1 91 ? -3.932 2.944 21.047 1.00 88.12 91 LEU A CA 1
ATOM 708 C C . LEU A 1 91 ? -4.855 2.036 21.851 1.00 88.12 91 LEU A C 1
ATOM 710 O O . LEU A 1 91 ? -5.755 2.544 22.508 1.00 88.12 91 LEU A O 1
ATOM 714 N N . ARG A 1 92 ? -4.658 0.713 21.818 1.00 83.12 92 ARG A N 1
ATOM 715 C CA . ARG A 1 92 ? -5.475 -0.217 22.618 1.00 83.12 92 ARG A CA 1
ATOM 716 C C . ARG A 1 92 ? -5.289 -0.022 24.121 1.00 83.12 92 ARG A C 1
ATOM 718 O O . ARG A 1 92 ? -6.157 -0.425 24.882 1.00 83.12 92 ARG A O 1
ATOM 725 N N . GLU A 1 93 ? -4.188 0.606 24.517 1.00 82.56 93 GLU A N 1
ATOM 726 C CA . GLU A 1 93 ? -3.893 0.958 25.905 1.00 82.56 93 GLU A CA 1
ATOM 727 C C . GLU A 1 93 ? -4.515 2.308 26.320 1.00 82.56 93 GLU A C 1
ATOM 729 O O . GLU A 1 93 ? -4.308 2.765 27.443 1.00 82.56 93 GLU A O 1
ATOM 734 N N . ALA A 1 94 ? -5.259 2.979 25.430 1.00 83.75 94 ALA A N 1
ATOM 735 C CA . ALA A 1 94 ? -5.953 4.219 25.758 1.00 83.75 94 ALA A CA 1
ATOM 736 C C . ALA A 1 94 ? -7.128 3.954 26.715 1.00 83.75 94 ALA A C 1
ATOM 738 O O . ALA A 1 94 ? -7.911 3.026 26.525 1.00 83.75 94 ALA A O 1
ATOM 739 N N . SER A 1 95 ? -7.269 4.802 27.735 1.00 83.62 95 SER A N 1
ATOM 740 C CA . SER A 1 95 ? -8.329 4.705 28.747 1.00 83.62 95 SER A CA 1
ATOM 741 C C . SER A 1 95 ? -9.676 5.291 28.307 1.00 83.62 95 SER A C 1
ATOM 743 O O . SER A 1 95 ? -10.650 5.191 29.048 1.00 83.62 95 SER A O 1
ATOM 745 N N . GLU A 1 96 ? -9.725 5.929 27.138 1.00 90.38 96 GLU A N 1
ATOM 746 C CA . GLU A 1 96 ? -10.899 6.609 26.587 1.00 90.38 96 GLU A CA 1
ATOM 747 C C . GLU A 1 96 ? -11.120 6.208 25.122 1.00 90.38 96 GLU A C 1
ATOM 749 O O . GLU A 1 96 ? -10.177 5.826 24.417 1.00 90.38 96 GLU A O 1
ATOM 754 N N . ASP A 1 97 ? -12.361 6.348 24.648 1.00 87.25 97 ASP A N 1
ATOM 755 C CA . ASP A 1 97 ? -12.740 6.087 23.259 1.00 87.25 97 ASP A CA 1
ATOM 756 C C . ASP A 1 97 ? -11.935 6.979 22.304 1.00 87.25 97 ASP A C 1
ATOM 758 O O . ASP A 1 97 ? -12.150 8.188 22.203 1.00 87.25 97 ASP A O 1
ATOM 762 N N . THR A 1 98 ? -10.987 6.373 21.587 1.00 85.75 98 THR A N 1
ATOM 763 C CA . THR A 1 98 ? -10.008 7.108 20.782 1.00 85.75 98 THR A CA 1
ATOM 764 C C . THR A 1 98 ? -10.070 6.696 19.316 1.00 85.75 98 THR A C 1
ATOM 766 O O . THR A 1 98 ? -9.960 5.520 18.973 1.00 85.75 98 THR A O 1
ATOM 769 N N . LEU A 1 99 ? -10.160 7.688 18.428 1.00 88.25 99 LEU A N 1
ATOM 770 C CA . LEU A 1 99 ? -10.021 7.510 16.984 1.00 88.25 99 LEU A CA 1
ATOM 771 C C . LEU A 1 99 ? -8.630 7.958 16.523 1.00 88.25 99 LEU A C 1
ATOM 773 O O . LEU A 1 99 ? -8.180 9.059 16.844 1.00 88.25 99 LEU A O 1
ATOM 777 N N . LYS A 1 100 ? -7.970 7.145 15.693 1.00 89.56 100 LYS A N 1
ATOM 778 C CA . LYS A 1 100 ? -6.716 7.524 15.031 1.00 89.56 100 LYS A CA 1
ATOM 779 C C . LYS A 1 100 ? -6.939 7.812 13.563 1.00 89.56 100 LYS A C 1
ATOM 781 O O . LYS A 1 100 ? -7.383 6.955 12.807 1.00 89.56 100 LYS A O 1
ATOM 786 N N . VAL A 1 101 ? -6.566 9.020 13.163 1.00 89.75 101 VAL A N 1
ATOM 787 C CA . VAL A 1 101 ? -6.631 9.452 11.770 1.00 89.75 101 VAL A CA 1
ATOM 788 C C . VAL A 1 101 ? -5.285 9.196 11.102 1.00 89.75 101 VAL A C 1
ATOM 790 O O . VAL A 1 101 ? -4.247 9.658 11.580 1.00 89.75 101 VAL A O 1
ATOM 793 N N . PHE A 1 102 ? -5.313 8.477 9.982 1.00 87.94 102 PHE A N 1
ATOM 794 C CA . PHE A 1 102 ? -4.168 8.295 9.099 1.00 87.94 102 PHE A CA 1
ATOM 795 C C . PHE A 1 102 ? -4.412 9.060 7.802 1.00 87.94 102 PHE A C 1
ATOM 797 O O . PHE A 1 102 ? -5.456 8.911 7.171 1.00 87.94 102 PHE A O 1
ATOM 804 N N . VAL A 1 103 ? -3.439 9.879 7.405 1.00 82.75 103 VAL A N 1
ATOM 805 C CA . VAL A 1 103 ? -3.486 10.660 6.167 1.00 82.75 103 VAL A CA 1
ATOM 806 C C . VAL A 1 103 ? -2.250 10.328 5.352 1.00 82.75 103 VAL A C 1
ATOM 808 O O . VAL A 1 103 ? -1.137 10.315 5.871 1.00 82.75 103 VAL A O 1
ATOM 811 N N . GLY A 1 104 ? -2.434 10.083 4.063 1.00 74.94 104 GLY A N 1
ATOM 812 C CA . GLY A 1 104 ? -1.322 9.950 3.138 1.00 74.94 104 GLY A CA 1
ATOM 813 C C . GLY A 1 104 ? -1.797 9.924 1.699 1.00 74.94 104 GLY A C 1
ATOM 814 O O . GLY A 1 104 ? -2.986 9.787 1.409 1.00 74.94 104 GLY A O 1
ATOM 815 N N . HIS A 1 105 ? -0.844 10.096 0.794 1.00 67.06 105 HIS A N 1
ATOM 816 C CA . HIS A 1 105 ? -1.092 10.157 -0.634 1.00 67.06 105 HIS A CA 1
ATOM 817 C C . HIS A 1 105 ? -0.739 8.821 -1.300 1.00 67.06 105 HIS A C 1
ATOM 819 O O . HIS A 1 105 ? 0.291 8.213 -1.016 1.00 67.06 105 HIS A O 1
ATOM 825 N N . GLY A 1 106 ? -1.571 8.377 -2.243 1.00 67.00 106 GLY A N 1
ATOM 826 C CA . GLY A 1 106 ? -1.244 7.261 -3.135 1.00 67.00 106 GLY A CA 1
ATOM 827 C C . GLY A 1 106 ? -1.865 5.912 -2.768 1.00 67.00 106 GLY A C 1
ATOM 828 O O . GLY A 1 106 ? -2.786 5.811 -1.967 1.00 67.00 106 GLY A O 1
ATOM 829 N N . GLY A 1 107 ? -1.395 4.859 -3.441 1.00 77.69 107 GLY A N 1
ATOM 830 C CA . GLY A 1 107 ? -1.989 3.520 -3.381 1.00 77.69 107 GLY A CA 1
ATOM 831 C C . GLY A 1 107 ? -1.635 2.694 -2.143 1.00 77.69 107 GLY A C 1
ATOM 832 O O . GLY A 1 107 ? -2.201 1.614 -1.993 1.00 77.69 107 GLY A O 1
ATOM 833 N N . GLY A 1 108 ? -0.733 3.165 -1.274 1.00 86.19 108 GLY A N 1
ATOM 834 C CA . GLY A 1 108 ? -0.220 2.391 -0.136 1.00 86.19 108 GLY A CA 1
ATOM 835 C C . GLY A 1 108 ? -1.320 1.885 0.798 1.00 86.19 108 GLY A C 1
ATOM 836 O O . GLY A 1 108 ? -1.354 0.699 1.102 1.00 86.19 108 GLY A O 1
ATOM 837 N N . PHE A 1 109 ? -2.292 2.731 1.160 1.00 87.94 109 PHE A N 1
ATOM 838 C CA . PHE A 1 109 ? -3.425 2.315 2.001 1.00 87.94 109 PHE A CA 1
ATOM 839 C C . PHE A 1 109 ? -4.313 1.258 1.345 1.00 87.94 109 PHE A C 1
ATOM 841 O O . PHE A 1 109 ? -4.761 0.340 2.025 1.00 87.94 109 PHE A O 1
ATOM 848 N N . ARG A 1 110 ? -4.540 1.333 0.026 1.00 88.69 110 ARG A N 1
ATOM 849 C CA . ARG A 1 110 ? -5.310 0.293 -0.673 1.00 88.69 110 ARG A CA 1
ATOM 850 C C . ARG A 1 110 ? -4.569 -1.041 -0.691 1.00 88.69 110 ARG A C 1
ATOM 852 O O . ARG A 1 110 ? -5.196 -2.081 -0.552 1.00 88.69 110 ARG A O 1
ATOM 859 N N . HIS A 1 111 ? -3.244 -1.020 -0.826 1.00 92.06 111 HIS A N 1
ATOM 860 C CA . HIS A 1 111 ? -2.442 -2.244 -0.786 1.00 92.06 111 HIS A CA 1
ATOM 861 C C . HIS A 1 111 ? -2.289 -2.784 0.640 1.00 92.06 111 HIS A C 1
ATOM 863 O O . HIS A 1 111 ? -2.289 -3.995 0.826 1.00 92.06 111 HIS A O 1
ATOM 869 N N . ALA A 1 112 ? -2.262 -1.919 1.658 1.00 93.50 112 ALA A N 1
ATOM 870 C CA . ALA A 1 112 ? -2.395 -2.343 3.050 1.00 93.50 112 ALA A CA 1
ATOM 871 C C . ALA A 1 112 ? -3.750 -3.027 3.286 1.00 93.50 112 ALA A C 1
ATOM 873 O O . ALA A 1 112 ? -3.794 -4.101 3.872 1.00 93.50 112 ALA A O 1
ATOM 874 N N . ALA A 1 113 ? -4.840 -2.472 2.746 1.00 92.69 113 ALA A N 1
ATOM 875 C CA . ALA A 1 113 ? -6.164 -3.087 2.811 1.00 92.69 113 ALA A CA 1
ATOM 876 C C . ALA A 1 113 ? -6.232 -4.455 2.101 1.00 92.69 113 ALA A C 1
ATOM 878 O O . ALA A 1 113 ? -6.995 -5.314 2.539 1.00 92.69 113 ALA A O 1
ATOM 879 N N . ILE A 1 114 ? -5.414 -4.701 1.068 1.00 94.25 114 ILE A N 1
ATOM 880 C CA . ILE A 1 114 ? -5.259 -6.049 0.492 1.00 94.25 114 ILE A CA 1
ATOM 881 C C . ILE A 1 114 ? -4.627 -7.002 1.512 1.00 94.25 114 ILE A C 1
ATOM 883 O O . ILE A 1 114 ? -5.162 -8.082 1.747 1.00 94.25 114 ILE A O 1
ATOM 887 N N . HIS A 1 115 ? -3.531 -6.602 2.162 1.00 95.38 115 HIS A N 1
ATOM 888 C CA . HIS A 1 115 ? -2.889 -7.425 3.201 1.00 95.38 115 HIS A CA 1
ATOM 889 C C . HIS A 1 115 ? -3.791 -7.671 4.416 1.00 95.38 115 HIS A C 1
ATOM 891 O O . HIS A 1 115 ? -3.721 -8.731 5.027 1.00 95.38 115 HIS A O 1
ATOM 897 N N . MET A 1 116 ? -4.677 -6.726 4.736 1.00 94.69 116 MET A N 1
ATOM 898 C CA . MET A 1 116 ? -5.701 -6.877 5.776 1.00 94.69 116 MET A CA 1
ATOM 899 C C . MET A 1 116 ? -6.851 -7.819 5.377 1.00 94.69 116 MET A C 1
ATOM 901 O O . MET A 1 116 ? -7.711 -8.102 6.209 1.00 94.69 116 MET A O 1
ATOM 905 N N . GLY A 1 117 ? -6.924 -8.256 4.114 1.00 93.69 117 GLY A N 1
ATOM 906 C CA . GLY A 1 117 ? -8.043 -9.043 3.585 1.00 93.69 117 GLY A CA 1
ATOM 907 C C . GLY A 1 117 ? -9.325 -8.238 3.336 1.00 93.69 117 GLY A C 1
ATOM 908 O O . GLY A 1 117 ? -10.396 -8.821 3.189 1.00 93.69 117 GLY A O 1
ATOM 909 N N . LEU A 1 118 ? -9.240 -6.906 3.296 1.00 92.06 118 LEU A N 1
ATOM 910 C CA . LEU A 1 118 ? -10.377 -6.002 3.071 1.00 92.06 118 LEU A CA 1
ATOM 911 C C . LEU A 1 118 ? -10.604 -5.685 1.589 1.00 92.06 118 LEU A C 1
ATOM 913 O O . LEU A 1 118 ? -11.691 -5.262 1.202 1.00 92.06 118 LEU A O 1
ATOM 917 N N . LEU A 1 119 ? -9.568 -5.860 0.771 1.00 91.31 119 LEU A N 1
ATOM 918 C CA . LEU A 1 119 ? -9.598 -5.721 -0.679 1.00 91.31 119 LEU A CA 1
ATOM 919 C C . LEU A 1 119 ? -8.867 -6.899 -1.317 1.00 91.31 119 LEU A C 1
ATOM 921 O O . LEU A 1 119 ? -8.034 -7.556 -0.700 1.00 91.31 119 LEU A O 1
ATOM 925 N N . THR A 1 120 ? -9.151 -7.129 -2.589 1.00 91.25 120 THR A N 1
ATOM 926 C CA . THR A 1 120 ? -8.438 -8.097 -3.424 1.00 91.25 120 THR A CA 1
ATOM 927 C C . THR A 1 120 ? -7.546 -7.372 -4.430 1.00 91.25 120 THR A C 1
ATOM 929 O O . THR A 1 120 ? -7.774 -6.200 -4.757 1.00 91.25 120 THR A O 1
ATOM 932 N N . VAL A 1 121 ? -6.517 -8.057 -4.936 1.00 87.38 121 VAL A N 1
ATOM 933 C CA . VAL A 1 121 ? -5.627 -7.497 -5.970 1.00 87.38 121 VAL A CA 1
ATOM 934 C C . VAL A 1 121 ? -6.425 -7.207 -7.246 1.00 87.38 121 VAL A C 1
ATOM 936 O O . VAL A 1 121 ? -6.199 -6.201 -7.915 1.00 87.38 121 VAL A O 1
ATOM 939 N N . GLU A 1 122 ? -7.423 -8.034 -7.536 1.00 87.31 122 GLU A N 1
ATOM 940 C CA . GLU A 1 122 ? -8.285 -7.970 -8.715 1.00 87.31 122 GLU A CA 1
ATOM 941 C C . GLU A 1 122 ? -9.188 -6.726 -8.711 1.00 87.31 122 GLU A C 1
ATOM 943 O O . GLU A 1 122 ? -9.486 -6.166 -9.766 1.00 87.31 122 GLU A O 1
ATOM 948 N N . GLN A 1 123 ? -9.586 -6.239 -7.532 1.00 85.00 123 GLN A N 1
ATOM 949 C CA . GLN A 1 123 ? -10.355 -4.996 -7.393 1.00 85.00 123 GLN A CA 1
ATOM 950 C C . GLN A 1 123 ? -9.501 -3.745 -7.642 1.00 85.00 123 GLN A C 1
ATOM 952 O O . GLN A 1 123 ? -10.032 -2.672 -7.935 1.00 85.00 123 GLN A O 1
ATOM 957 N N . MET A 1 124 ? -8.177 -3.852 -7.535 1.00 84.88 124 MET A N 1
ATOM 958 C CA . MET A 1 124 ? -7.291 -2.696 -7.424 1.00 84.88 124 MET A CA 1
ATOM 959 C C . MET A 1 124 ? -7.236 -1.781 -8.660 1.00 84.88 124 MET A C 1
ATOM 961 O O . MET A 1 124 ? -7.265 -0.556 -8.486 1.00 84.88 124 MET A O 1
ATOM 965 N N . PRO A 1 125 ? -7.251 -2.297 -9.906 1.00 81.62 125 PRO A N 1
ATOM 966 C CA . PRO A 1 125 ? -7.288 -1.460 -11.108 1.00 81.62 125 PRO A CA 1
ATOM 967 C C . PRO A 1 125 ? -8.535 -0.568 -11.208 1.00 81.62 125 PRO A C 1
ATOM 969 O O . PRO A 1 125 ? -8.489 0.488 -11.853 1.00 81.62 125 PRO A O 1
ATOM 972 N N . ALA A 1 126 ? -9.635 -0.982 -10.569 1.00 82.50 126 ALA A N 1
ATOM 973 C CA . ALA A 1 126 ? -10.918 -0.290 -10.585 1.00 82.50 126 ALA A CA 1
ATOM 974 C C . ALA A 1 126 ? -11.042 0.791 -9.502 1.00 82.50 126 ALA A C 1
ATOM 976 O O . ALA A 1 126 ? -12.027 1.526 -9.504 1.00 82.50 126 ALA A O 1
ATOM 977 N N . LEU A 1 127 ? -10.068 0.926 -8.596 1.00 81.44 127 LEU A N 1
ATOM 978 C CA . LEU A 1 127 ? -10.135 1.859 -7.471 1.00 81.44 127 LEU A CA 1
ATOM 979 C C . LEU A 1 127 ? -9.215 3.076 -7.665 1.00 81.44 127 LEU A C 1
ATOM 981 O O . LEU A 1 127 ? -8.118 3.006 -8.223 1.00 81.44 127 LEU A O 1
ATOM 985 N N . SER A 1 128 ? -9.675 4.227 -7.183 1.00 73.81 128 SER A N 1
ATOM 986 C CA . SER A 1 128 ? -8.986 5.521 -7.188 1.00 73.81 128 SER A CA 1
ATOM 987 C C . SER A 1 128 ? -8.912 6.086 -5.764 1.00 73.81 128 SER A C 1
ATOM 989 O O . SER A 1 128 ? -9.632 5.653 -4.873 1.00 73.81 128 SER A O 1
ATOM 991 N N . MET A 1 129 ? -8.010 7.039 -5.528 1.00 62.16 129 MET A N 1
ATOM 992 C CA . MET A 1 129 ? -7.936 7.821 -4.279 1.00 62.16 129 MET A CA 1
ATOM 993 C C . MET A 1 129 ? -7.778 9.320 -4.569 1.00 62.16 129 MET A C 1
ATOM 995 O O . MET A 1 129 ? -7.220 10.076 -3.780 1.00 62.16 129 MET A O 1
ATOM 999 N N . GLU A 1 130 ? -8.241 9.768 -5.733 1.00 53.78 130 GLU A N 1
ATOM 1000 C CA . GLU A 1 130 ? -8.285 11.194 -6.043 1.00 53.78 130 GLU A CA 1
ATOM 1001 C C . GLU A 1 130 ? -9.410 11.831 -5.208 1.00 53.78 130 GLU A C 1
ATOM 1003 O O . GLU A 1 130 ? -10.582 11.626 -5.526 1.00 53.78 130 GLU A O 1
ATOM 1008 N N . TYR A 1 131 ? -9.054 12.532 -4.123 1.00 54.94 131 TYR A N 1
ATOM 1009 C CA . TYR A 1 131 ? -9.953 13.087 -3.093 1.00 54.94 131 TYR A CA 1
ATOM 1010 C C . TYR A 1 131 ? -10.786 12.012 -2.364 1.00 54.94 131 TYR A C 1
ATOM 1012 O O . TYR A 1 131 ? -11.875 11.642 -2.803 1.00 54.94 131 TYR A O 1
ATOM 1020 N N . CYS A 1 132 ? -10.268 11.487 -1.248 1.00 58.81 132 CYS A N 1
ATOM 1021 C CA . CYS A 1 132 ? -10.944 10.446 -0.468 1.00 58.81 132 CYS A CA 1
ATOM 1022 C C . CYS A 1 132 ? -11.938 11.013 0.549 1.00 58.81 132 CYS A C 1
ATOM 1024 O O . CYS A 1 132 ? -11.574 11.820 1.401 1.00 58.81 132 CYS A O 1
ATOM 1026 N N . GLN A 1 133 ? -13.166 10.495 0.506 1.00 69.56 133 GLN A N 1
ATOM 1027 C CA . GLN A 1 133 ? -13.994 10.355 1.701 1.00 69.56 133 GLN A CA 1
ATOM 1028 C C . GLN A 1 133 ? -13.304 9.370 2.663 1.00 69.56 133 GLN A C 1
ATOM 1030 O O . GLN A 1 133 ? -12.614 8.456 2.194 1.00 69.56 133 GLN A O 1
ATOM 1035 N N . PRO A 1 134 ? -13.425 9.560 3.986 1.00 79.88 134 PRO A N 1
ATOM 1036 C CA . PRO A 1 134 ? -12.776 8.684 4.950 1.00 79.88 134 PRO A CA 1
ATOM 1037 C C . PRO A 1 134 ? -13.324 7.256 4.842 1.00 79.88 134 PRO A C 1
ATOM 1039 O O . PRO A 1 134 ? -14.531 7.050 4.720 1.00 79.88 134 PRO A O 1
ATOM 1042 N N . VAL A 1 135 ? -12.416 6.283 4.913 1.00 85.88 135 VAL A N 1
ATOM 1043 C CA . VAL A 1 135 ? -12.743 4.870 5.125 1.00 85.88 135 VAL A CA 1
ATOM 1044 C C . VAL A 1 135 ? -12.475 4.562 6.592 1.00 85.88 135 VAL A C 1
ATOM 1046 O O . VAL A 1 135 ? -11.381 4.821 7.098 1.00 85.88 135 VAL A O 1
ATOM 1049 N N . HIS A 1 136 ? -13.474 4.023 7.276 1.00 90.06 136 HIS A N 1
ATOM 1050 C CA . HIS A 1 136 ? -13.403 3.662 8.682 1.00 90.06 136 HIS A CA 1
ATOM 1051 C C . HIS A 1 136 ? -13.088 2.176 8.803 1.00 90.06 136 HIS A C 1
ATOM 1053 O O . HIS A 1 136 ? -13.861 1.321 8.364 1.00 90.06 136 HIS A O 1
ATOM 1059 N N . LEU A 1 137 ? -11.938 1.877 9.402 1.00 91.19 137 LEU A N 1
ATOM 1060 C CA . LEU A 1 137 ? -11.465 0.522 9.650 1.00 91.19 137 LEU A CA 1
ATOM 1061 C C . LEU A 1 137 ? -11.403 0.279 11.153 1.00 91.19 137 LEU A C 1
ATOM 1063 O O . LEU A 1 137 ? -10.874 1.104 11.895 1.00 91.19 137 LEU A O 1
ATOM 1067 N N . GLU A 1 138 ? -11.916 -0.865 11.589 1.00 92.25 138 GLU A N 1
ATOM 1068 C CA . GLU A 1 138 ? -11.825 -1.303 12.977 1.00 92.25 138 GLU A CA 1
ATOM 1069 C C . GLU A 1 138 ? -10.674 -2.300 13.134 1.00 92.25 138 GLU A C 1
ATOM 1071 O O . GLU A 1 138 ? -10.599 -3.303 12.417 1.00 92.25 138 GLU A O 1
ATOM 1076 N N . TYR A 1 139 ? -9.798 -2.027 14.102 1.00 91.38 139 TYR A N 1
ATOM 1077 C CA . TYR A 1 139 ? -8.698 -2.899 14.500 1.00 91.38 139 TYR A CA 1
ATOM 1078 C C . TYR A 1 139 ? -9.056 -3.645 15.787 1.00 91.38 139 TYR A C 1
ATOM 1080 O O . TYR A 1 139 ? -9.238 -3.026 16.834 1.00 91.38 139 TYR A O 1
ATOM 1088 N N . ARG A 1 140 ? -9.122 -4.979 15.732 1.00 89.81 140 ARG A N 1
ATOM 1089 C CA . ARG A 1 140 ? -9.460 -5.839 16.889 1.00 89.81 140 ARG A CA 1
ATOM 1090 C C . ARG A 1 140 ? -8.251 -6.572 17.478 1.00 89.81 140 ARG A C 1
ATOM 1092 O O . ARG A 1 140 ? -8.390 -7.317 18.446 1.00 89.81 140 ARG A O 1
ATOM 1099 N N . GLY A 1 141 ? -7.073 -6.394 16.886 1.00 86.94 141 GLY A N 1
ATOM 1100 C CA . GLY A 1 141 ? -5.829 -7.070 17.252 1.00 86.94 141 GLY A CA 1
ATOM 1101 C C . GLY A 1 141 ? -5.016 -7.476 16.018 1.00 86.94 141 GLY A C 1
ATOM 1102 O O . GLY A 1 141 ? -5.490 -7.280 14.899 1.00 86.94 141 GLY A O 1
ATOM 1103 N N . PRO A 1 142 ? -3.816 -8.054 16.203 1.00 86.94 142 PRO A N 1
ATOM 1104 C CA . PRO A 1 142 ? -2.898 -8.358 15.104 1.00 86.94 142 PRO A CA 1
ATOM 1105 C C . PRO A 1 142 ? -3.566 -9.185 13.999 1.00 86.94 142 PRO A C 1
ATOM 1107 O O . PRO A 1 142 ? -4.188 -10.213 14.289 1.00 86.94 142 PRO A O 1
ATOM 1110 N N . GLY A 1 143 ? -3.490 -8.712 12.752 1.00 88.50 143 GLY A N 1
ATOM 1111 C CA . GLY A 1 143 ? -4.126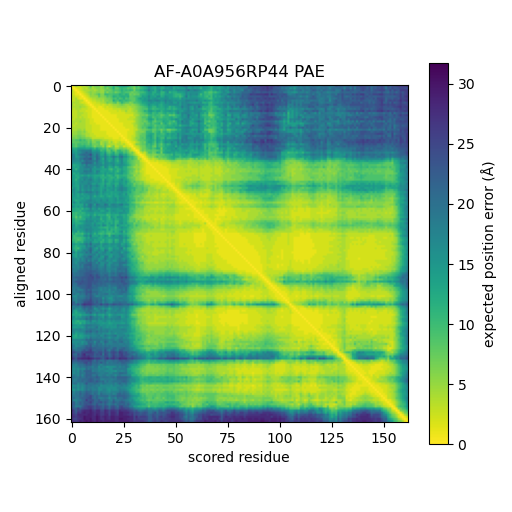 -9.336 11.587 1.00 88.50 143 GLY A CA 1
ATOM 1112 C C . GLY A 1 143 ? -5.663 -9.323 11.576 1.00 88.50 143 GLY A C 1
ATOM 1113 O O . GLY A 1 143 ? -6.267 -9.869 10.657 1.00 88.50 143 GLY A O 1
ATOM 1114 N N . LYS A 1 144 ? -6.326 -8.720 12.571 1.00 92.50 144 LYS A N 1
ATOM 1115 C CA . LYS A 1 144 ? -7.792 -8.689 12.702 1.00 92.50 144 LYS A CA 1
ATOM 1116 C C . LYS A 1 144 ? -8.324 -7.294 12.411 1.00 92.50 144 LYS A C 1
ATOM 1118 O O . LYS A 1 144 ? -8.508 -6.477 13.316 1.00 92.50 144 LYS A O 1
ATOM 1123 N N . TRP A 1 145 ? -8.614 -7.067 11.138 1.00 95.06 145 TRP A N 1
ATOM 1124 C CA . TRP A 1 145 ? -9.169 -5.823 10.622 1.00 95.06 145 TRP A CA 1
ATOM 1125 C C . TRP A 1 145 ? -10.572 -6.048 10.065 1.00 95.06 145 TRP A C 1
ATOM 1127 O O . TRP A 1 145 ? -10.873 -7.111 9.524 1.00 95.06 145 TRP A O 1
ATOM 1137 N N . SER A 1 146 ? -11.437 -5.045 10.179 1.00 94.00 146 SER A N 1
ATOM 1138 C CA . SER A 1 146 ? -12.738 -5.059 9.509 1.00 94.00 146 SER A CA 1
ATOM 1139 C C . SER A 1 146 ? -13.098 -3.687 8.955 1.00 94.00 146 SER A C 1
ATOM 1141 O O . SER A 1 146 ? -12.721 -2.656 9.512 1.00 94.00 146 SER A O 1
ATOM 1143 N N . HIS A 1 147 ? -13.802 -3.683 7.827 1.00 92.88 147 HIS A N 1
ATOM 1144 C CA . HIS A 1 147 ? -14.319 -2.470 7.211 1.00 92.88 147 HIS A CA 1
ATOM 1145 C C . HIS A 1 147 ? -15.637 -2.079 7.884 1.00 92.88 147 HIS A C 1
ATOM 1147 O O . HIS A 1 147 ? -16.587 -2.861 7.861 1.00 92.88 147 HIS A O 1
ATOM 1153 N N . LEU A 1 148 ? -15.681 -0.892 8.492 1.00 92.44 148 LEU A N 1
ATOM 1154 C CA . LEU A 1 148 ? -16.837 -0.419 9.253 1.00 92.44 148 LEU A CA 1
ATOM 1155 C C . LEU A 1 148 ? -17.749 0.483 8.413 1.00 92.44 148 LEU A C 1
ATOM 1157 O O . LEU A 1 148 ? -18.964 0.310 8.437 1.00 92.44 148 LEU A O 1
ATOM 1161 N N . ALA A 1 149 ? -17.179 1.457 7.697 1.00 90.19 149 ALA A N 1
ATOM 1162 C CA . ALA A 1 149 ? -17.933 2.435 6.910 1.00 90.19 149 ALA A CA 1
ATOM 1163 C C . ALA A 1 149 ? -17.043 3.187 5.903 1.00 90.19 149 ALA A C 1
ATOM 1165 O O . ALA A 1 149 ? -15.821 3.195 6.029 1.00 90.19 149 ALA A O 1
ATOM 1166 N N . GLY A 1 150 ? -17.678 3.909 4.976 1.00 86.50 150 GLY A N 1
ATOM 1167 C CA . GLY A 1 150 ? -17.009 4.634 3.892 1.00 86.50 150 GLY A CA 1
ATOM 1168 C C . GLY A 1 150 ? -16.832 3.763 2.650 1.00 86.50 150 GLY A C 1
ATOM 1169 O O . GLY A 1 150 ? -16.890 2.543 2.732 1.00 86.50 150 GLY A O 1
ATOM 1170 N N . ASP A 1 151 ? -16.639 4.386 1.491 1.00 83.62 151 ASP A N 1
ATOM 1171 C CA . ASP A 1 151 ? -16.499 3.666 0.225 1.00 83.62 151 ASP A CA 1
ATOM 1172 C C . ASP A 1 151 ? -15.123 3.893 -0.396 1.00 83.62 151 ASP A C 1
ATOM 1174 O O . ASP A 1 151 ? -14.588 5.007 -0.432 1.00 83.62 151 ASP A O 1
ATOM 1178 N N . TRP A 1 152 ? -14.568 2.831 -0.979 1.00 83.19 152 TRP A N 1
ATOM 1179 C CA . TRP A 1 152 ? -13.417 2.953 -1.863 1.00 83.19 152 TRP A CA 1
ATOM 1180 C C . TRP A 1 152 ? -13.874 3.542 -3.199 1.00 83.19 152 TRP A C 1
ATOM 1182 O O . TRP A 1 152 ? -14.663 2.939 -3.925 1.00 83.19 152 TRP A O 1
ATOM 1192 N N . LYS A 1 153 ? -13.363 4.725 -3.553 1.00 78.25 153 LYS A N 1
ATOM 1193 C CA . LYS A 1 153 ? -13.759 5.423 -4.782 1.00 78.25 153 LYS A CA 1
ATOM 1194 C C . LYS A 1 153 ? -13.477 4.569 -6.019 1.00 78.25 153 LYS A C 1
ATOM 1196 O O . LYS A 1 153 ? -12.331 4.218 -6.297 1.00 78.25 153 LYS A O 1
ATOM 1201 N N . ILE A 1 154 ? -14.510 4.332 -6.822 1.00 81.06 154 ILE A N 1
ATOM 1202 C CA . ILE A 1 154 ? -14.381 3.666 -8.119 1.00 81.06 154 ILE A CA 1
ATOM 1203 C C . ILE A 1 154 ? -13.742 4.642 -9.112 1.00 81.06 154 ILE A C 1
ATOM 1205 O O . ILE A 1 154 ? -14.157 5.797 -9.253 1.00 81.06 154 ILE A O 1
ATOM 1209 N N . ARG A 1 155 ? -12.705 4.186 -9.810 1.00 76.88 155 ARG A N 1
ATOM 1210 C CA . ARG A 1 155 ? -12.076 4.919 -10.904 1.00 76.88 155 ARG A CA 1
ATOM 1211 C C . ARG A 1 155 ? -13.122 5.106 -12.006 1.00 76.88 155 ARG A C 1
ATOM 1213 O O . ARG A 1 155 ? -13.574 4.136 -12.608 1.00 76.88 155 ARG A O 1
ATOM 1220 N N . ARG A 1 156 ? -13.501 6.357 -12.293 1.00 68.06 156 ARG A N 1
ATOM 1221 C CA . ARG A 1 156 ? -14.254 6.656 -13.517 1.00 68.06 156 ARG A CA 1
ATOM 1222 C C . ARG A 1 156 ? -13.375 6.249 -14.697 1.00 68.06 156 ARG A C 1
ATOM 1224 O O . ARG A 1 156 ? -12.222 6.673 -14.758 1.00 68.06 156 ARG A O 1
ATOM 1231 N N . ARG A 1 157 ? -13.897 5.414 -15.601 1.00 56.44 157 ARG A N 1
ATOM 1232 C CA . ARG A 1 157 ? -13.288 5.265 -16.927 1.00 56.44 157 ARG A CA 1
ATOM 1233 C C . ARG A 1 157 ? -13.274 6.664 -17.534 1.00 56.44 157 ARG A C 1
ATOM 1235 O O . ARG A 1 157 ? -14.323 7.304 -17.569 1.00 56.44 157 ARG A O 1
ATOM 1242 N N . GLU A 1 158 ? -12.105 7.160 -17.922 1.00 47.66 158 GLU A N 1
ATOM 1243 C CA . GLU A 1 158 ? -12.053 8.335 -18.784 1.00 47.66 158 GLU A CA 1
ATOM 1244 C C . GLU A 1 158 ? -12.833 7.961 -20.046 1.00 47.66 158 GLU A C 1
ATOM 1246 O O . GLU A 1 158 ? -12.436 7.064 -20.788 1.00 47.66 158 GLU A O 1
ATOM 1251 N N . THR A 1 159 ? -14.000 8.574 -20.240 1.00 36.25 159 THR A N 1
ATOM 1252 C CA . THR A 1 159 ? -14.607 8.636 -21.566 1.00 36.25 159 THR A CA 1
ATOM 1253 C C . THR A 1 159 ? -13.546 9.266 -22.470 1.00 36.25 159 THR A C 1
ATOM 1255 O O . THR A 1 159 ? -12.964 10.274 -22.046 1.00 36.25 159 THR A O 1
ATOM 1258 N N . PRO A 1 160 ? -13.233 8.691 -23.646 1.00 35.12 160 PRO A N 1
ATOM 1259 C CA . PRO A 1 160 ? -12.321 9.335 -24.580 1.00 35.12 160 PRO A CA 1
ATOM 1260 C C . PRO A 1 160 ? -12.779 10.782 -24.757 1.00 35.12 160 PRO A C 1
ATOM 1262 O O . PRO A 1 160 ? -13.971 11.027 -24.944 1.00 35.12 160 PRO A O 1
ATOM 1265 N N . ARG A 1 161 ? -11.867 11.745 -24.591 1.00 36.09 161 ARG A N 1
ATOM 1266 C CA . ARG A 1 161 ? -12.156 13.099 -25.058 1.00 36.09 161 ARG A CA 1
ATOM 1267 C C . ARG A 1 161 ? -12.196 13.002 -26.581 1.00 36.09 161 ARG A C 1
ATOM 1269 O O . ARG A 1 161 ? -11.166 12.669 -27.164 1.00 36.09 161 ARG A O 1
ATOM 1276 N N . ASP A 1 162 ? -13.385 13.198 -27.144 1.00 35.91 162 ASP A N 1
ATOM 1277 C CA . ASP A 1 162 ? -13.590 13.444 -28.575 1.00 35.91 162 ASP A CA 1
ATOM 1278 C C . ASP A 1 162 ? -12.757 14.646 -29.052 1.00 35.91 162 ASP A C 1
ATOM 1280 O O . ASP A 1 162 ? -12.572 15.600 -28.251 1.00 35.91 162 ASP A O 1
#

Sequence (162 aa):
EQVRGDPVSTATDVYSLGVMLYELLAGGRPLDVATQSRAEIERIVARDPRVSLPEGWRLDSRLRLPFLGAETLMEAGARVLEHLERRMAELREASEDTLKVFVGHGGGFRHAAIHMGLLTVEQMPALSMEYCQPVHLEYRGPGKWSHLAGDWKIRRRETPRD

InterPro domains:
  IPR000719 Protein kinase domain [PS50011] (1-114)
  IPR011009 Protein kinase-like domain superfamily [SSF56112] (1-54)
  IPR029033 Histidine phosphatase superfamily [SSF53254] (62-147)

pLDDT: mean 79.61, std 13.12, range [35.12, 95.38]

Secondary structure (DSSP, 8-state):
-TTTTPPP-HHHHHHHHHHHHHHHHHSS-TT--TT--HHHHHHHHHH-TT--PPTTGGG-TTPPPSSTTPPPHHHHHHHHHHHHHHHHHHHTT-SS---------SSHHHHHHHHTTSS-TTTGGGB--SSPPPPEEEEEETTEEEEEE--PPB--------

Foldseek 3Di:
DVQVPDDDDCVVVVVVVVQVVCCVVVVHGPDDPPPDDPVVNVVVQVPDPVDDADPPNVLPQCGFGPGVPTDGLLVLLVVVLVVVQVVVVVCVPDPDDDDDDDDDDDCNVVSVCCQLVNDPSVCRVQFDVPPADDWDWDDPHVSDIDTDDGDGHTDDDPDPDD

Nearest PDB structures (foldse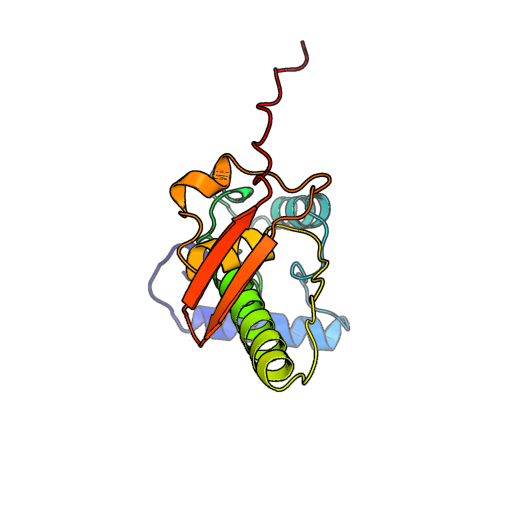ek):
  7p0x-assembly2_C  TM=2.147E-01  e=9.243E+00  Brugia malayi

Organism: Eiseniibacteriota bacterium (NCBI:txid2212470)

Mean predicted aligned error: 10.1 Å

Radius of gyration: 19.14 Å; Cα contacts (8 Å, |Δi|>4): 157; cha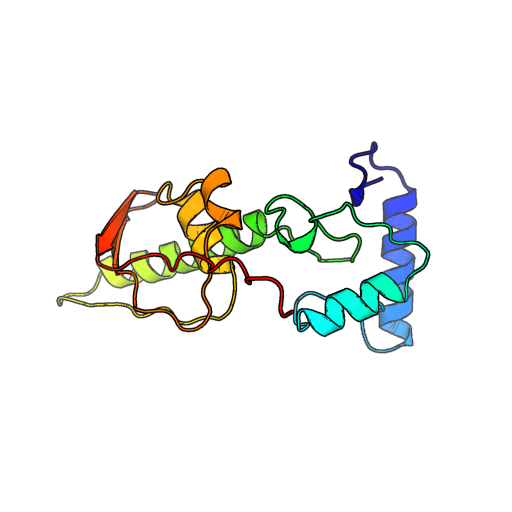ins: 1; bounding box: 48×30×57 Å